Protein AF-Q7VQE0-F1 (afdb_monomer_lite)

Radius of gyration: 13.5 Å; chains: 1; bounding box: 28×21×37 Å

Foldseek 3Di:
DDVVVVVPPVPPPPPDLVNLVVVLVVLVVVLVVQVVCVVVVNHDCVVVNVVSVVSNVVSVVVNPPD

pLDDT: mean 77.15, std 16.35, range [43.59, 93.75]

InterPro domains:
  IPR001854 Large ribosomal subunit protein uL29 [PF00831] (20-61)
  IPR001854 Large ribosomal subunit protein uL29 [TIGR00012] (20-63)
  IPR036049 Large ribosomal subunit protein uL29 superfamily [G3DSA:1.10.287.310] (5-66)
  IPR036049 Large ribosomal subunit protein uL29 superfamily [SSF46561] (16-63)

Organism: Blochmanniella floridana (NCBI:txid203907)

Sequence (66 aa):
MSKFLKKMNYNDSNIDNKFLYVKLHDVLREYCKLRIQLKLGQFKKVHLFKKLRYEIACIKLRLFKK

Structure (mmCIF, N/CA/C/O backbone):
data_AF-Q7VQE0-F1
#
_entry.id   AF-Q7VQE0-F1
#
loop_
_atom_site.group_PDB
_atom_site.id
_atom_site.type_symbol
_atom_site.label_atom_id
_atom_site.label_alt_id
_atom_site.label_comp_id
_atom_site.label_asym_id
_atom_site.label_entity_id
_atom_site.label_seq_id
_atom_site.pdbx_PDB_ins_code
_atom_site.Cartn_x
_atom_site.Cartn_y
_atom_site.Cartn_z
_atom_site.occupancy
_atom_site.B_iso_or_equiv
_atom_site.auth_seq_id
_atom_site.auth_comp_id
_atom_site.auth_a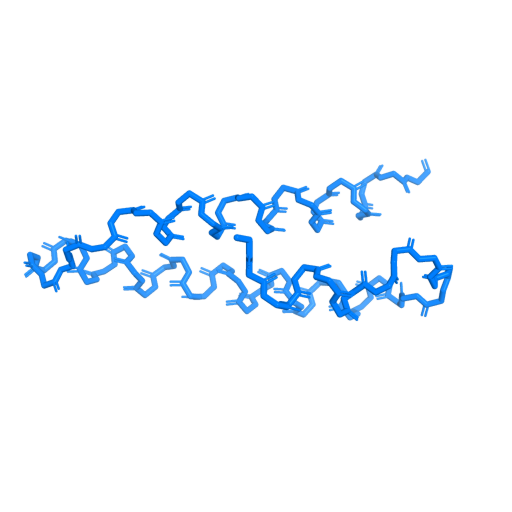sym_id
_atom_site.auth_atom_id
_atom_site.pdbx_PDB_model_num
ATOM 1 N N . MET A 1 1 ? -11.593 12.737 -7.336 1.00 45.22 1 MET A N 1
ATOM 2 C CA . MET A 1 1 ? -10.259 12.358 -7.866 1.00 45.22 1 MET A CA 1
ATOM 3 C C . MET A 1 1 ? -9.180 13.123 -7.103 1.00 45.22 1 MET A C 1
ATOM 5 O O . MET A 1 1 ? -9.330 14.329 -6.955 1.00 45.22 1 MET A O 1
ATOM 9 N N . SER A 1 2 ? -8.144 12.470 -6.557 1.00 43.59 2 SER A N 1
ATOM 10 C CA . SER A 1 2 ? -7.106 13.184 -5.787 1.00 43.59 2 SER A CA 1
ATOM 11 C C . SER A 1 2 ? -6.253 14.056 -6.724 1.00 43.59 2 SER A C 1
ATOM 13 O O . SER A 1 2 ? -5.837 13.602 -7.789 1.00 43.59 2 SER A O 1
ATOM 15 N N . LYS A 1 3 ? -5.974 15.307 -6.330 1.00 47.53 3 LYS A N 1
ATOM 16 C CA . LYS A 1 3 ? -5.129 16.258 -7.085 1.00 47.53 3 LYS A CA 1
ATOM 17 C C . LYS A 1 3 ? -3.713 15.718 -7.375 1.00 47.53 3 LYS A C 1
ATOM 19 O O . LYS A 1 3 ? -3.055 16.200 -8.286 1.00 47.53 3 LYS A O 1
ATOM 24 N N . PHE A 1 4 ? -3.270 14.691 -6.646 1.00 51.56 4 PHE A N 1
ATOM 25 C CA . PHE A 1 4 ? -1.957 14.060 -6.799 1.00 51.56 4 PHE A CA 1
ATOM 26 C C . PHE A 1 4 ? -1.858 13.113 -7.996 1.00 51.56 4 PHE A C 1
ATOM 28 O O . PHE A 1 4 ? -0.823 13.101 -8.655 1.00 51.56 4 PHE A O 1
ATOM 35 N N . LEU A 1 5 ? -2.935 12.393 -8.336 1.00 49.91 5 LEU A N 1
ATOM 36 C CA . LEU A 1 5 ? -2.975 11.597 -9.571 1.00 49.91 5 LEU A CA 1
ATOM 37 C C . LEU A 1 5 ? -2.850 12.498 -10.804 1.00 49.91 5 LEU A C 1
ATOM 39 O O . LEU A 1 5 ? -2.213 12.122 -11.771 1.00 49.91 5 LEU A O 1
ATOM 43 N N . LYS A 1 6 ? -3.368 13.730 -10.732 1.00 48.47 6 LYS A N 1
ATOM 44 C CA . LYS A 1 6 ? -3.234 14.735 -11.797 1.00 48.47 6 LYS A CA 1
ATOM 45 C C . LYS A 1 6 ? -1.825 15.343 -11.900 1.00 48.47 6 LYS A C 1
ATOM 47 O O . LYS A 1 6 ? -1.501 15.919 -12.929 1.00 48.47 6 LYS A O 1
ATOM 52 N N . LYS A 1 7 ? -1.010 15.250 -10.838 1.00 45.59 7 LYS A N 1
ATOM 53 C CA . LYS A 1 7 ? 0.329 15.864 -10.754 1.00 45.59 7 LYS A CA 1
ATOM 54 C C . LYS A 1 7 ? 1.456 14.909 -11.156 1.00 45.59 7 LYS A C 1
ATOM 56 O O . LYS A 1 7 ? 2.533 15.370 -11.512 1.00 45.59 7 LYS A O 1
ATOM 61 N N . MET A 1 8 ? 1.210 13.596 -11.155 1.00 49.00 8 MET A N 1
ATOM 62 C CA . MET A 1 8 ? 2.007 12.677 -11.967 1.00 49.00 8 MET A CA 1
ATOM 63 C C . MET A 1 8 ? 1.551 12.844 -13.408 1.00 49.00 8 MET A C 1
ATOM 65 O O . MET A 1 8 ? 0.699 12.106 -13.881 1.00 49.00 8 MET A O 1
ATOM 69 N N . ASN A 1 9 ? 2.073 13.864 -14.081 1.00 44.66 9 ASN A N 1
ATOM 70 C CA . ASN A 1 9 ? 1.971 13.950 -15.524 1.00 44.66 9 ASN A CA 1
ATOM 71 C C . ASN A 1 9 ? 2.565 12.643 -16.078 1.00 44.66 9 ASN A C 1
ATOM 73 O O . ASN A 1 9 ? 3.735 12.329 -15.864 1.00 44.66 9 ASN A O 1
ATOM 77 N N . TYR A 1 10 ? 1.701 11.821 -16.666 1.00 51.62 10 TYR A N 1
ATOM 78 C CA . TYR A 1 10 ? 1.908 10.403 -16.973 1.00 51.62 10 TYR A CA 1
ATOM 79 C C . TYR A 1 10 ? 2.907 10.150 -18.123 1.00 51.62 10 TYR A C 1
ATOM 81 O O . TYR A 1 10 ? 3.046 9.009 -18.553 1.00 51.62 10 TYR A O 1
ATOM 89 N N . ASN A 1 11 ? 3.633 11.182 -18.567 1.00 47.69 11 ASN A N 1
ATOM 90 C CA . ASN A 1 11 ? 4.440 11.187 -19.790 1.00 47.69 11 ASN A CA 1
ATOM 91 C C . ASN A 1 11 ? 5.956 11.261 -19.562 1.00 47.69 11 ASN A C 1
ATOM 93 O O . ASN A 1 11 ? 6.700 11.227 -20.534 1.00 47.69 11 ASN A O 1
ATOM 97 N N . ASP A 1 12 ? 6.438 11.348 -18.319 1.00 49.38 12 ASP A N 1
ATOM 98 C CA . ASP A 1 12 ? 7.883 11.416 -18.086 1.00 49.38 12 ASP A CA 1
ATOM 99 C C . ASP A 1 12 ? 8.503 10.015 -18.144 1.00 49.38 12 ASP A C 1
ATOM 101 O O . ASP A 1 12 ? 8.411 9.223 -17.200 1.00 49.38 12 ASP A O 1
ATOM 105 N N . SER A 1 13 ? 9.115 9.686 -19.277 1.00 54.88 13 SER A N 1
ATOM 106 C CA . SER A 1 13 ? 9.904 8.473 -19.522 1.00 54.88 13 SER A CA 1
ATOM 107 C C . SER A 1 13 ? 11.195 8.397 -18.687 1.00 54.88 13 SER A C 1
ATOM 109 O O . SER A 1 13 ? 11.927 7.423 -18.806 1.00 54.88 13 SER A O 1
ATOM 111 N N . ASN A 1 14 ? 11.437 9.370 -17.801 1.00 56.94 14 ASN A N 1
ATOM 112 C CA . ASN A 1 14 ? 12.638 9.501 -16.969 1.00 56.94 14 ASN A CA 1
ATOM 113 C C . ASN A 1 14 ? 12.396 9.314 -15.459 1.00 56.94 14 ASN A C 1
ATOM 115 O O . ASN A 1 14 ? 13.192 9.755 -14.632 1.00 56.94 14 ASN A O 1
ATOM 119 N N . ILE A 1 15 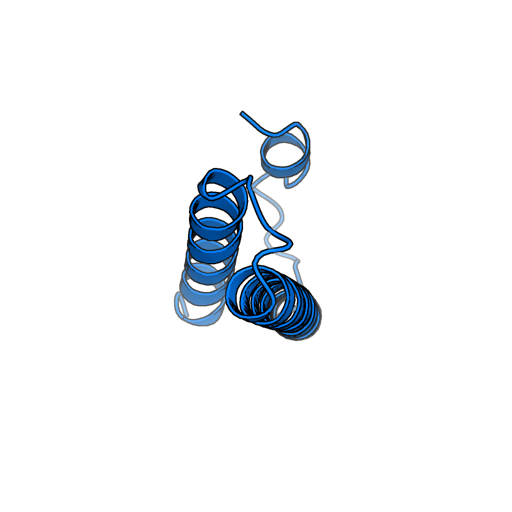? 11.293 8.676 -15.052 1.00 61.75 15 ILE A N 1
ATOM 120 C CA . ILE A 1 15 ? 11.140 8.306 -13.639 1.00 61.75 15 ILE A CA 1
ATOM 121 C C . ILE A 1 15 ? 12.017 7.085 -13.358 1.00 61.75 15 ILE A C 1
ATOM 123 O O . ILE A 1 15 ? 11.647 5.963 -13.707 1.00 61.75 15 ILE A O 1
ATOM 127 N N . ASP A 1 16 ? 13.143 7.313 -12.681 1.00 73.69 16 ASP A N 1
ATOM 128 C CA . ASP A 1 16 ? 14.053 6.264 -12.230 1.00 73.69 16 ASP A CA 1
ATOM 129 C C . ASP A 1 16 ? 13.311 5.162 -11.470 1.00 73.69 16 ASP A C 1
ATOM 131 O O . ASP A 1 16 ? 12.570 5.415 -10.512 1.00 73.69 16 ASP A O 1
ATOM 135 N N . ASN A 1 17 ? 13.588 3.905 -11.824 1.00 78.00 17 ASN A N 1
ATOM 136 C CA . ASN A 1 17 ? 13.052 2.743 -11.112 1.00 78.00 17 ASN A CA 1
ATOM 137 C C . ASN A 1 17 ? 13.334 2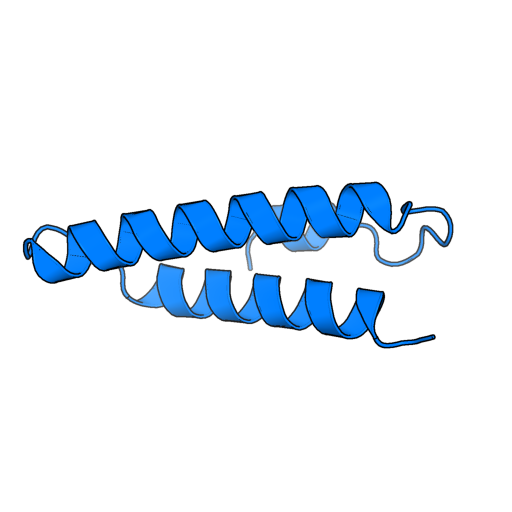.827 -9.604 1.00 78.00 17 ASN A C 1
ATOM 139 O O . ASN A 1 17 ? 12.485 2.467 -8.791 1.00 78.00 17 ASN A O 1
ATOM 143 N N . LYS A 1 18 ? 14.485 3.395 -9.215 1.00 81.75 18 LYS A N 1
ATOM 144 C CA . LYS A 1 18 ? 14.848 3.655 -7.815 1.00 81.75 18 LYS A CA 1
ATOM 145 C C . LYS A 1 18 ? 13.826 4.550 -7.106 1.00 81.75 18 LYS A C 1
ATOM 147 O O . LYS A 1 18 ? 13.431 4.247 -5.982 1.00 81.75 18 LYS A O 1
ATOM 152 N N . PHE A 1 19 ? 13.344 5.602 -7.767 1.00 85.31 19 PHE A N 1
ATOM 153 C CA . PHE A 1 19 ? 12.309 6.481 -7.224 1.00 85.31 19 PHE A CA 1
ATOM 154 C C . PHE A 1 19 ? 10.968 5.750 -7.069 1.00 85.31 19 PHE A C 1
ATOM 156 O O . PHE A 1 19 ? 10.287 5.902 -6.053 1.00 85.31 19 PHE A O 1
ATOM 163 N N . LEU A 1 20 ? 10.604 4.903 -8.037 1.00 84.56 20 LEU A N 1
ATOM 164 C CA . LEU A 1 20 ? 9.395 4.077 -7.952 1.00 84.56 20 LEU A CA 1
ATOM 165 C C . LEU A 1 20 ? 9.457 3.072 -6.793 1.00 84.56 20 LEU A C 1
ATOM 167 O O . LEU A 1 20 ? 8.450 2.892 -6.110 1.00 84.56 20 LEU A O 1
ATOM 171 N N . TYR A 1 21 ? 10.618 2.467 -6.520 1.00 87.19 21 TYR A N 1
ATOM 172 C CA . TYR A 1 21 ? 10.803 1.578 -5.367 1.00 87.19 21 TYR A CA 1
ATOM 173 C C . TYR A 1 21 ? 10.672 2.308 -4.027 1.00 87.19 21 TYR A C 1
ATOM 175 O O . TYR A 1 21 ? 9.966 1.820 -3.143 1.00 87.19 21 TYR A O 1
ATOM 183 N N . VAL A 1 22 ? 11.290 3.486 -3.880 1.00 89.88 22 VAL A N 1
ATOM 184 C CA . VAL A 1 22 ? 11.145 4.312 -2.666 1.00 89.88 22 VAL A CA 1
ATOM 185 C C . VAL A 1 22 ? 9.677 4.676 -2.451 1.00 89.88 22 VAL A C 1
ATOM 187 O O . VAL A 1 22 ? 9.125 4.462 -1.374 1.00 89.88 22 VAL A O 1
ATOM 190 N N . LYS A 1 23 ? 8.998 5.113 -3.514 1.00 87.88 23 LYS A N 1
ATOM 191 C CA . LYS A 1 23 ? 7.579 5.457 -3.449 1.00 87.88 23 LYS A CA 1
ATOM 192 C C . LYS A 1 23 ? 6.700 4.253 -3.105 1.00 87.88 23 LYS A C 1
ATOM 194 O O . LYS A 1 23 ? 5.752 4.389 -2.336 1.00 87.88 23 LYS A O 1
ATOM 199 N N . LEU A 1 24 ? 7.004 3.072 -3.643 1.00 90.44 24 LEU A N 1
ATOM 200 C CA . LEU A 1 24 ? 6.299 1.840 -3.290 1.00 90.44 24 LEU A CA 1
ATOM 201 C C . LEU A 1 24 ? 6.448 1.533 -1.797 1.00 90.44 24 LEU A C 1
ATOM 203 O O . LEU A 1 24 ? 5.461 1.197 -1.143 1.00 90.44 24 LEU A O 1
ATOM 207 N N . HIS A 1 25 ? 7.661 1.669 -1.262 1.00 92.31 25 HIS A N 1
ATOM 208 C CA . HIS A 1 25 ? 7.938 1.455 0.152 1.00 92.31 25 HIS A CA 1
ATOM 209 C C . HIS A 1 25 ? 7.140 2.421 1.042 1.00 92.31 25 HIS A C 1
ATOM 211 O O . HIS A 1 25 ? 6.507 1.988 2.006 1.00 92.31 25 HIS A O 1
ATOM 217 N N . ASP A 1 26 ? 7.081 3.704 0.684 1.00 91.50 26 ASP A N 1
ATOM 218 C CA . ASP A 1 26 ? 6.315 4.704 1.435 1.00 91.50 26 ASP A CA 1
ATOM 219 C C . ASP A 1 26 ? 4.809 4.419 1.430 1.00 91.50 26 ASP A C 1
ATOM 221 O O . ASP A 1 26 ? 4.165 4.434 2.482 1.00 91.50 26 ASP A O 1
ATOM 225 N N . VAL A 1 27 ? 4.246 4.069 0.270 1.00 91.38 27 VAL A N 1
ATOM 226 C CA . VAL A 1 27 ? 2.820 3.723 0.149 1.00 91.38 27 VAL A CA 1
ATOM 227 C C . VAL A 1 27 ? 2.496 2.445 0.937 1.00 91.38 27 VAL A C 1
ATOM 229 O O . VAL A 1 27 ? 1.451 2.361 1.589 1.00 91.38 27 VAL A O 1
ATOM 232 N N . LEU A 1 28 ? 3.395 1.454 0.946 1.00 91.75 28 LEU A N 1
ATOM 233 C CA . LEU A 1 28 ? 3.250 0.248 1.769 1.00 91.75 28 LEU A CA 1
ATOM 234 C C . LEU A 1 28 ? 3.321 0.565 3.267 1.00 91.75 28 LEU A C 1
ATOM 236 O O . LEU A 1 28 ? 2.546 0.010 4.051 1.00 91.75 28 LEU A O 1
ATOM 240 N N . ARG A 1 29 ? 4.199 1.488 3.671 1.00 93.75 29 ARG A N 1
ATOM 241 C CA . ARG A 1 29 ? 4.299 1.959 5.056 1.00 93.75 29 ARG A CA 1
ATOM 242 C C . ARG A 1 29 ? 3.009 2.641 5.502 1.00 93.75 29 ARG A C 1
ATOM 244 O O . ARG A 1 29 ? 2.514 2.340 6.590 1.00 93.75 29 ARG A O 1
ATOM 251 N N . GLU A 1 30 ? 2.433 3.512 4.674 1.00 90.81 30 GLU A N 1
ATOM 252 C CA . GLU A 1 30 ? 1.128 4.124 4.953 1.00 90.81 30 GLU A CA 1
ATOM 253 C C . GLU A 1 30 ? 0.017 3.079 5.039 1.00 90.81 30 GLU A C 1
ATOM 255 O O . GLU A 1 30 ? -0.770 3.093 5.985 1.00 90.81 30 GLU A O 1
ATOM 260 N N . TYR A 1 31 ? -0.011 2.115 4.116 1.00 91.00 31 TYR A N 1
ATOM 26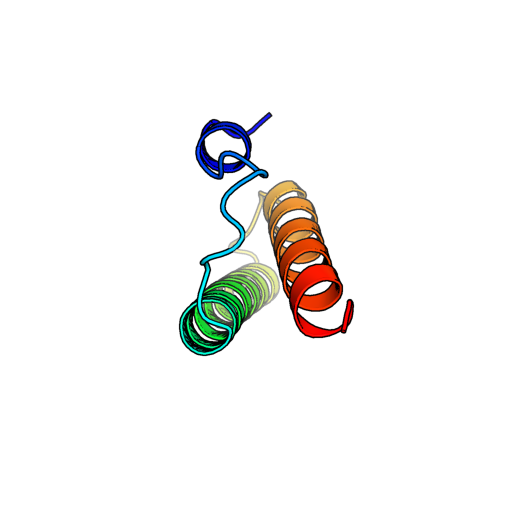1 C CA . TYR A 1 31 ? -0.986 1.025 4.142 1.00 91.00 31 TYR A CA 1
ATOM 262 C C . TYR A 1 31 ? -0.913 0.225 5.447 1.00 91.00 31 TYR A C 1
ATOM 264 O O . TYR A 1 31 ? -1.944 -0.115 6.033 1.00 91.00 31 TYR A O 1
ATOM 272 N N . CYS A 1 32 ? 0.300 -0.037 5.935 1.00 90.44 32 CYS A N 1
ATOM 273 C CA . CYS A 1 32 ? 0.517 -0.748 7.188 1.00 90.44 32 CYS A CA 1
ATOM 274 C C . CYS A 1 32 ? 0.030 0.067 8.397 1.00 90.44 32 CYS A C 1
ATOM 276 O O . CYS A 1 32 ? -0.701 -0.463 9.233 1.00 90.44 32 CYS A O 1
ATOM 278 N N . LYS A 1 33 ? 0.332 1.374 8.448 1.00 90.56 33 LYS A N 1
ATOM 279 C CA . LYS A 1 33 ? -0.185 2.284 9.488 1.00 90.56 33 LYS A CA 1
ATOM 280 C C . LYS A 1 33 ? -1.711 2.311 9.515 1.00 90.56 33 LYS A C 1
ATOM 282 O O . LYS A 1 33 ? -2.301 2.156 10.582 1.00 90.56 33 LYS A O 1
ATOM 287 N N . LEU A 1 34 ? -2.355 2.438 8.352 1.00 88.69 34 LEU A N 1
ATOM 288 C CA . LEU A 1 34 ? -3.816 2.413 8.269 1.00 88.69 34 LEU A CA 1
ATOM 289 C C . LEU A 1 34 ? -4.383 1.073 8.740 1.00 88.69 34 LEU A C 1
ATOM 291 O O . LEU A 1 34 ? -5.404 1.037 9.422 1.00 88.69 34 LEU A O 1
ATOM 295 N N . ARG A 1 35 ? -3.716 -0.042 8.418 1.00 88.56 35 ARG A N 1
ATOM 296 C CA . ARG A 1 35 ? -4.121 -1.379 8.873 1.00 88.56 35 ARG A CA 1
ATOM 297 C C . ARG A 1 35 ? -4.027 -1.525 10.391 1.00 88.56 35 ARG A C 1
ATOM 299 O O . ARG A 1 35 ? -4.906 -2.148 10.981 1.00 88.56 35 ARG A O 1
ATOM 306 N N . ILE A 1 36 ? -3.006 -0.942 11.017 1.00 89.25 36 ILE A N 1
ATOM 307 C CA . ILE A 1 36 ? -2.875 -0.894 12.479 1.00 89.25 36 ILE A CA 1
ATOM 308 C C . ILE A 1 36 ? -4.010 -0.058 13.081 1.00 89.25 36 ILE A C 1
ATOM 310 O O . ILE A 1 36 ? -4.709 -0.541 13.965 1.00 89.25 36 ILE A O 1
ATOM 314 N N . GLN A 1 37 ? -4.272 1.140 12.553 1.00 87.56 37 GLN A N 1
ATOM 315 C CA . GLN A 1 37 ? -5.378 1.988 13.022 1.00 87.56 37 GLN A CA 1
ATOM 316 C C . GLN A 1 37 ? -6.748 1.310 12.867 1.00 87.56 37 GLN A C 1
ATOM 318 O O . GLN A 1 37 ? -7.608 1.458 13.732 1.00 87.56 37 GLN A O 1
ATOM 323 N N . LEU A 1 38 ? -6.955 0.545 11.788 1.00 86.62 38 LEU A N 1
ATOM 324 C CA . LEU A 1 38 ? -8.168 -0.251 11.587 1.00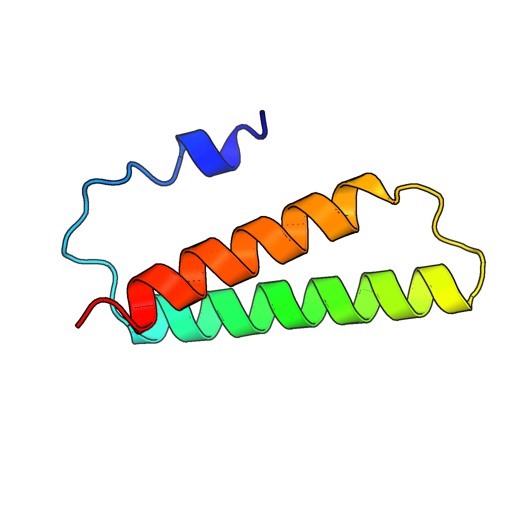 86.62 38 LEU A CA 1
ATOM 325 C C . LEU A 1 38 ? -8.301 -1.342 12.652 1.00 86.62 38 LEU A C 1
ATOM 327 O O . LEU A 1 38 ? -9.372 -1.485 13.232 1.00 86.62 38 LEU A O 1
ATOM 331 N N . LYS A 1 39 ? -7.218 -2.070 12.948 1.00 85.62 39 LYS A N 1
ATOM 332 C CA . LYS A 1 39 ? -7.208 -3.086 14.012 1.00 85.62 39 LYS A CA 1
ATOM 333 C C . LYS A 1 39 ? -7.485 -2.497 15.395 1.00 85.62 39 LYS A C 1
ATOM 335 O O . LYS A 1 39 ? -8.136 -3.146 16.198 1.00 85.62 39 LYS A O 1
ATOM 340 N N . LEU A 1 40 ? -7.024 -1.276 15.652 1.00 89.12 40 LEU A N 1
ATOM 341 C CA . LEU A 1 40 ? -7.279 -0.554 16.900 1.00 89.12 40 LEU A CA 1
ATOM 342 C C . LEU A 1 40 ? -8.694 0.052 16.973 1.00 89.12 40 LEU A C 1
ATOM 344 O O . LEU A 1 40 ? -9.003 0.750 17.932 1.00 89.12 40 LEU A O 1
ATOM 348 N N . GLY A 1 41 ? -9.546 -0.147 15.959 1.00 83.56 41 GLY A N 1
ATOM 349 C CA . GLY A 1 41 ? -10.891 0.442 15.902 1.00 83.56 41 GLY A CA 1
ATOM 350 C C . GLY A 1 41 ? -10.904 1.962 15.683 1.00 83.56 41 GLY A C 1
ATOM 351 O O . GLY A 1 41 ? -11.960 2.589 15.702 1.00 83.56 41 GLY A O 1
ATOM 352 N N . GLN A 1 42 ? -9.743 2.573 15.434 1.00 78.69 42 GLN A N 1
ATOM 353 C CA . GLN A 1 42 ? -9.569 4.023 15.298 1.00 78.69 42 GLN A CA 1
ATOM 354 C C . GLN A 1 42 ? -9.797 4.521 13.862 1.00 78.69 42 GLN A C 1
ATOM 356 O O . GLN A 1 42 ? -9.787 5.725 13.603 1.00 78.69 42 GLN A O 1
ATOM 361 N N . PHE A 1 43 ? -10.001 3.616 12.900 1.00 76.19 43 PHE A N 1
ATOM 362 C CA . PHE A 1 43 ? -10.022 3.962 11.484 1.00 76.19 43 PHE A CA 1
ATOM 363 C C . PHE A 1 43 ? -11.411 3.867 10.845 1.00 76.19 43 PHE A C 1
ATOM 365 O O . PHE A 1 43 ? -11.922 2.782 10.586 1.00 76.19 43 PHE A O 1
ATOM 372 N N . LYS A 1 44 ? -11.988 5.023 10.497 1.00 68.94 44 LYS A N 1
ATOM 373 C CA . LYS A 1 44 ? -13.327 5.125 9.880 1.00 68.94 44 LYS A CA 1
ATOM 374 C C . LYS A 1 44 ? -13.311 5.336 8.355 1.00 68.94 44 LYS A C 1
ATOM 376 O O . LYS A 1 44 ? -14.361 5.384 7.724 1.00 68.94 44 LYS A O 1
ATOM 381 N N . LYS A 1 45 ? -12.137 5.486 7.726 1.00 77.75 45 LYS A N 1
ATOM 382 C CA . LYS A 1 45 ? -12.006 5.948 6.325 1.00 77.75 45 LYS A CA 1
ATOM 383 C C . LYS A 1 45 ? -11.576 4.842 5.357 1.00 77.75 45 LYS A C 1
ATOM 385 O O . LYS A 1 45 ? -10.525 4.920 4.725 1.00 77.75 45 LYS A O 1
ATOM 390 N N . VAL A 1 46 ? -12.427 3.829 5.183 1.00 80.38 46 VAL A N 1
ATOM 391 C CA . VAL A 1 46 ? -12.171 2.636 4.340 1.00 80.38 46 VAL A CA 1
ATOM 392 C C . VAL A 1 46 ? -11.760 2.983 2.895 1.00 80.38 46 VAL A C 1
ATOM 394 O O . VAL A 1 46 ? -10.944 2.288 2.290 1.00 80.38 46 VAL A O 1
ATOM 397 N N . HIS A 1 47 ? -12.242 4.106 2.352 1.00 85.31 47 HIS A N 1
ATOM 398 C CA . HIS A 1 47 ? -11.880 4.591 1.013 1.00 85.31 47 HIS A CA 1
ATOM 399 C C . HIS A 1 47 ? -10.371 4.851 0.830 1.00 85.31 47 HIS A C 1
ATOM 401 O O . HIS A 1 47 ? -9.867 4.754 -0.290 1.00 85.31 47 HIS A O 1
ATOM 407 N N . LEU A 1 48 ? -9.628 5.135 1.906 1.00 85.94 48 LEU A N 1
ATOM 408 C CA . LEU A 1 48 ? -8.176 5.325 1.843 1.00 85.94 48 LEU A CA 1
ATOM 409 C C . LEU A 1 48 ? -7.438 4.012 1.556 1.00 85.94 48 LEU A C 1
ATOM 411 O O . LEU A 1 48 ? -6.465 4.029 0.809 1.00 85.94 48 LEU A O 1
ATOM 415 N N . PHE A 1 49 ? -7.933 2.862 2.033 1.00 86.88 49 PHE A N 1
ATOM 416 C CA . PHE A 1 49 ? -7.368 1.564 1.647 1.00 86.88 49 PHE A CA 1
ATOM 417 C C . PHE A 1 49 ? -7.521 1.307 0.151 1.00 86.88 49 PHE A C 1
ATOM 419 O O . PHE A 1 49 ? -6.583 0.835 -0.489 1.00 86.88 49 PHE A O 1
ATOM 426 N N . LYS A 1 50 ? -8.686 1.643 -0.421 1.00 87.75 50 LYS A N 1
ATOM 427 C CA . LYS A 1 50 ? -8.926 1.516 -1.865 1.00 87.75 50 LYS A CA 1
ATOM 428 C C . LYS A 1 50 ? -7.958 2.401 -2.655 1.00 87.75 50 LYS A C 1
ATOM 430 O O . LYS A 1 50 ? -7.387 1.943 -3.641 1.00 87.75 50 LYS A O 1
ATOM 435 N N . LYS A 1 51 ? -7.724 3.630 -2.183 1.00 89.06 51 LYS A N 1
ATOM 436 C CA . LYS A 1 51 ? -6.768 4.567 -2.786 1.00 89.06 51 LYS A CA 1
ATOM 437 C C . LYS A 1 51 ? -5.326 4.045 -2.728 1.00 89.06 51 LYS A C 1
ATOM 439 O O . LYS A 1 51 ? -4.670 4.009 -3.761 1.00 89.06 51 LYS A O 1
ATOM 444 N N . LEU A 1 52 ? -4.859 3.583 -1.567 1.00 90.12 52 LEU A N 1
ATOM 445 C CA . LEU A 1 52 ? -3.500 3.047 -1.420 1.00 90.12 52 LEU A CA 1
ATOM 446 C C . LEU A 1 52 ? -3.289 1.776 -2.250 1.00 90.12 52 LEU A C 1
ATOM 448 O O . LEU A 1 52 ? -2.259 1.631 -2.896 1.00 90.12 52 LEU A O 1
ATOM 452 N N . ARG A 1 53 ? -4.276 0.869 -2.299 1.00 89.88 53 ARG A N 1
ATOM 453 C CA . ARG A 1 53 ? -4.209 -0.323 -3.166 1.00 89.88 53 ARG A CA 1
ATOM 454 C C . ARG A 1 53 ? -4.089 0.050 -4.640 1.00 89.88 53 ARG A C 1
ATOM 456 O O . ARG A 1 53 ? -3.307 -0.571 -5.353 1.00 89.88 53 ARG A O 1
ATOM 463 N N . TYR A 1 54 ? -4.837 1.061 -5.079 1.00 90.19 54 TYR A N 1
ATOM 464 C CA . TYR A 1 54 ? -4.739 1.578 -6.440 1.00 90.19 54 TYR A CA 1
ATOM 465 C C . TYR A 1 54 ? -3.350 2.169 -6.723 1.00 90.19 54 TYR A C 1
ATOM 467 O O . TYR A 1 54 ? -2.740 1.831 -7.732 1.00 90.19 54 TYR A O 1
ATOM 475 N N . GLU A 1 55 ? -2.804 2.976 -5.810 1.00 89.25 55 GLU A N 1
ATOM 476 C CA . GLU A 1 55 ? -1.457 3.546 -5.959 1.00 89.25 55 GLU A CA 1
ATOM 477 C C . GLU A 1 55 ? -0.368 2.461 -6.017 1.00 89.25 55 GLU A C 1
ATOM 479 O O . GLU A 1 55 ? 0.499 2.517 -6.889 1.00 89.25 55 GLU A O 1
ATOM 484 N N . ILE A 1 56 ? -0.455 1.422 -5.176 1.00 90.31 56 ILE A N 1
ATOM 485 C CA . ILE A 1 56 ? 0.442 0.254 -5.231 1.00 90.31 56 ILE A CA 1
ATOM 486 C C . ILE A 1 56 ? 0.349 -0.441 -6.593 1.00 90.31 56 ILE A C 1
ATOM 488 O O . ILE A 1 56 ? 1.378 -0.777 -7.178 1.00 90.31 56 ILE A O 1
ATOM 492 N N . ALA A 1 57 ? -0.866 -0.662 -7.104 1.00 89.12 57 ALA A N 1
ATOM 493 C CA . ALA A 1 57 ? -1.073 -1.309 -8.396 1.00 89.12 57 ALA A CA 1
ATOM 494 C C . ALA A 1 57 ? -0.464 -0.487 -9.543 1.00 89.12 57 ALA A C 1
ATOM 496 O O . ALA A 1 57 ? 0.246 -1.044 -10.376 1.00 89.12 57 ALA A O 1
ATOM 497 N N . CYS A 1 58 ? -0.659 0.835 -9.548 1.00 87.75 58 CYS A N 1
ATOM 498 C CA . CYS A 1 58 ? -0.054 1.729 -10.535 1.00 87.75 58 CYS A CA 1
ATOM 499 C C . CYS A 1 58 ? 1.480 1.680 -10.513 1.00 87.75 58 CYS A C 1
ATOM 501 O O . CYS A 1 58 ? 2.102 1.613 -11.572 1.00 87.75 58 CYS A O 1
ATOM 503 N N . ILE A 1 59 ? 2.095 1.697 -9.324 1.00 86.81 59 ILE A N 1
ATOM 504 C CA . ILE A 1 59 ? 3.558 1.642 -9.194 1.00 86.81 59 ILE A CA 1
ATOM 505 C C . ILE A 1 59 ? 4.089 0.283 -9.663 1.00 86.81 59 ILE A C 1
ATOM 507 O O . ILE A 1 59 ? 5.041 0.237 -10.438 1.00 86.81 59 ILE A O 1
ATOM 511 N N . LYS A 1 60 ? 3.441 -0.821 -9.263 1.00 86.56 60 LYS A N 1
ATOM 512 C CA . LYS A 1 60 ? 3.802 -2.170 -9.721 1.00 86.56 60 LYS A CA 1
ATOM 513 C C . LYS A 1 60 ? 3.703 -2.293 -11.237 1.00 86.56 60 LYS A C 1
ATOM 515 O O . LYS A 1 60 ? 4.664 -2.721 -11.859 1.00 86.56 60 LYS A O 1
ATOM 520 N N . LEU A 1 61 ? 2.594 -1.871 -11.843 1.00 87.56 61 LEU A N 1
ATOM 521 C CA . LEU A 1 61 ? 2.428 -1.931 -13.299 1.00 87.56 61 LEU A CA 1
ATOM 522 C C . LEU A 1 61 ? 3.551 -1.208 -14.045 1.00 87.56 61 LEU A C 1
ATOM 524 O O . LEU A 1 61 ? 3.938 -1.650 -15.117 1.00 87.56 61 LEU A O 1
ATOM 528 N N . ARG A 1 62 ? 4.092 -0.126 -13.480 1.00 80.62 62 ARG A N 1
ATOM 529 C CA . ARG A 1 62 ? 5.195 0.624 -14.085 1.00 80.62 62 ARG A CA 1
ATOM 530 C C . ARG A 1 62 ? 6.564 -0.021 -13.867 1.00 80.62 62 ARG A C 1
ATOM 532 O O . ARG A 1 62 ? 7.388 0.042 -14.763 1.00 80.62 62 ARG A O 1
ATOM 539 N N . LEU A 1 63 ? 6.785 -0.662 -12.719 1.00 80.50 63 LEU A N 1
ATOM 540 C CA . LEU A 1 63 ? 7.997 -1.449 -12.460 1.00 80.50 63 LEU A CA 1
ATOM 541 C C . LEU A 1 63 ? 8.049 -2.747 -13.287 1.00 80.50 63 LEU A C 1
ATOM 543 O O . LEU A 1 63 ? 9.135 -3.200 -13.630 1.00 80.50 63 LEU A O 1
ATOM 547 N N . PHE A 1 64 ? 6.890 -3.349 -13.582 1.00 77.62 64 PHE A N 1
ATOM 548 C CA . PHE A 1 64 ? 6.781 -4.629 -14.296 1.00 77.62 64 PHE A CA 1
ATOM 549 C C . PHE A 1 64 ? 6.486 -4.502 -15.799 1.00 77.62 64 PHE A C 1
ATOM 551 O O . PHE A 1 64 ? 6.677 -5.478 -16.517 1.00 77.62 64 PHE A O 1
ATOM 558 N N . LYS A 1 65 ? 6.048 -3.335 -16.299 1.00 67.88 65 LYS A N 1
ATOM 559 C CA . LYS A 1 65 ? 6.089 -3.022 -17.738 1.00 67.88 65 LYS A CA 1
ATOM 560 C C . LYS A 1 65 ? 7.544 -2.754 -18.125 1.00 67.88 65 LYS A C 1
ATOM 562 O O . LYS 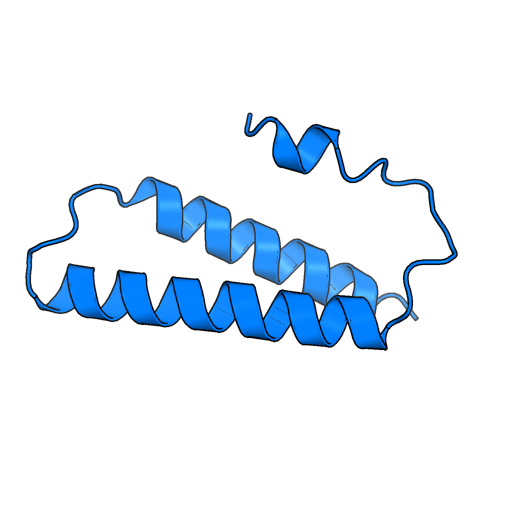A 1 65 ? 7.976 -1.604 -18.135 1.00 67.88 65 LYS A O 1
ATOM 567 N N . LYS A 1 66 ? 8.288 -3.824 -18.370 1.00 51.91 66 LYS A N 1
ATOM 568 C CA . LYS A 1 66 ? 9.618 -3.795 -18.969 1.00 51.91 66 LYS A CA 1
ATOM 569 C C . LYS A 1 66 ? 9.547 -4.421 -20.352 1.00 51.91 66 LYS A C 1
ATOM 571 O O . LYS A 1 66 ? 8.759 -5.381 -20.495 1.00 51.91 66 LYS A O 1
#

Secondary structure (DSSP, 8-state):
--TTTTTS-TT-TT--HHHHHHHHHHHHHHHHHHHHHHHTT----THHHHHHHHHHHHHHHHHH--